Protein AF-A0A495UG09-F1 (afdb_monomer_lite)

Radius of gyration: 23.66 Å; chains: 1; bounding box: 42×35×70 Å

pLDDT: mean 73.13, std 16.18, range [33.78, 90.44]

Structure (mmCIF, N/CA/C/O backbone):
data_AF-A0A495UG09-F1
#
_entry.id   AF-A0A495UG09-F1
#
loop_
_atom_site.group_PDB
_atom_site.id
_atom_site.type_symbol
_atom_site.label_atom_id
_atom_site.label_alt_id
_atom_site.label_comp_id
_atom_site.label_asym_id
_atom_site.label_entity_id
_atom_site.label_seq_id
_atom_site.pdbx_PDB_ins_code
_atom_site.Cartn_x
_atom_site.Cartn_y
_atom_site.Cartn_z
_atom_site.occupancy
_atom_site.B_iso_or_equiv
_atom_site.auth_seq_id
_atom_site.auth_comp_id
_atom_site.auth_asym_id
_atom_site.auth_atom_id
_atom_site.pdbx_PDB_model_num
ATOM 1 N N . MET A 1 1 ? 21.370 5.734 -14.701 1.00 67.38 1 MET A N 1
ATOM 2 C CA . MET A 1 1 ? 19.974 5.860 -15.169 1.00 67.38 1 MET A CA 1
ATOM 3 C C . MET A 1 1 ? 19.777 7.239 -15.772 1.00 67.38 1 MET A C 1
ATOM 5 O O . MET A 1 1 ? 20.045 8.223 -15.082 1.00 67.38 1 MET A O 1
ATOM 9 N N . ASP A 1 2 ? 19.361 7.291 -17.037 1.00 81.19 2 ASP A N 1
ATOM 10 C CA . ASP A 1 2 ? 19.104 8.535 -17.766 1.00 81.19 2 ASP A CA 1
ATOM 11 C C . ASP A 1 2 ? 17.951 9.345 -17.145 1.00 81.19 2 ASP A C 1
ATOM 13 O O . ASP A 1 2 ? 17.025 8.786 -16.549 1.00 81.19 2 ASP A O 1
ATOM 17 N N . LYS A 1 3 ? 18.000 10.677 -17.271 1.00 79.38 3 LYS A N 1
ATOM 18 C CA . LYS A 1 3 ? 16.974 11.566 -16.707 1.00 79.38 3 LYS A CA 1
ATOM 19 C C . LYS A 1 3 ? 15.594 11.299 -17.316 1.00 79.38 3 LYS A C 1
ATOM 21 O O . LYS A 1 3 ? 14.612 11.297 -16.583 1.00 79.38 3 LYS A O 1
ATOM 26 N N . ARG A 1 4 ? 15.517 11.052 -18.624 1.00 78.00 4 ARG A N 1
ATOM 27 C CA . ARG A 1 4 ? 14.252 10.833 -19.341 1.00 78.00 4 ARG A CA 1
ATOM 28 C C . ARG A 1 4 ? 13.676 9.463 -19.022 1.00 78.00 4 ARG A C 1
ATOM 30 O O . ARG A 1 4 ? 12.475 9.344 -18.804 1.00 78.00 4 ARG A O 1
ATOM 37 N N . ALA A 1 5 ? 14.538 8.450 -18.906 1.00 81.25 5 ALA A N 1
ATOM 38 C CA . ALA A 1 5 ? 14.120 7.136 -18.427 1.00 81.25 5 ALA A CA 1
ATOM 39 C C . ALA A 1 5 ? 13.513 7.243 -17.024 1.00 81.25 5 ALA A C 1
ATOM 41 O O . ALA A 1 5 ? 12.457 6.678 -16.767 1.00 81.25 5 ALA A O 1
ATOM 42 N N . ARG A 1 6 ? 14.135 8.028 -16.135 1.00 83.25 6 ARG A N 1
ATOM 43 C CA . ARG A 1 6 ? 13.598 8.272 -14.792 1.00 83.25 6 ARG A CA 1
ATOM 44 C C . ARG A 1 6 ? 12.236 8.957 -14.836 1.00 83.25 6 ARG A C 1
ATOM 46 O O . ARG A 1 6 ? 11.316 8.475 -14.195 1.00 83.25 6 ARG A O 1
ATOM 53 N N . GLU A 1 7 ? 12.082 10.007 -15.639 1.00 84.06 7 GLU A N 1
ATOM 54 C CA . GLU A 1 7 ? 10.797 10.703 -15.804 1.00 84.06 7 GLU A CA 1
ATOM 55 C C . GLU A 1 7 ? 9.687 9.776 -16.331 1.00 84.06 7 GLU A C 1
ATOM 57 O O . GLU A 1 7 ? 8.540 9.882 -15.900 1.00 84.06 7 GLU A O 1
ATOM 62 N N . LEU A 1 8 ? 10.013 8.844 -17.231 1.00 83.75 8 LEU A N 1
ATOM 63 C CA . LEU A 1 8 ? 9.065 7.844 -17.728 1.00 83.75 8 LEU A CA 1
ATOM 64 C C . LEU A 1 8 ? 8.681 6.809 -16.673 1.00 83.75 8 LEU A C 1
ATOM 66 O O . LEU A 1 8 ? 7.517 6.419 -16.614 1.00 83.75 8 LEU A O 1
ATOM 70 N N . ILE A 1 9 ? 9.629 6.375 -15.843 1.00 86.12 9 ILE A N 1
ATOM 71 C CA . ILE A 1 9 ? 9.345 5.446 -14.745 1.00 86.12 9 ILE A CA 1
ATOM 72 C C . ILE A 1 9 ? 8.514 6.134 -13.664 1.00 86.12 9 ILE A C 1
ATOM 74 O O . ILE A 1 9 ? 7.511 5.573 -13.235 1.00 86.12 9 ILE A O 1
ATOM 78 N N . ASP A 1 10 ? 8.853 7.371 -13.294 1.00 85.81 10 ASP A N 1
ATOM 79 C CA . ASP A 1 10 ? 8.068 8.178 -12.353 1.00 85.81 10 ASP A CA 1
ATOM 80 C C . ASP A 1 10 ? 6.632 8.367 -12.868 1.00 85.81 10 ASP A C 1
ATOM 82 O O . ASP A 1 10 ? 5.656 8.262 -12.124 1.00 85.81 10 ASP A O 1
ATOM 86 N N . TYR A 1 11 ? 6.484 8.603 -14.173 1.00 84.94 11 TYR A N 1
ATOM 87 C CA . TYR A 1 11 ? 5.183 8.689 -14.820 1.00 84.94 11 TYR A CA 1
ATOM 88 C C . TYR A 1 11 ? 4.429 7.345 -14.818 1.00 84.94 11 TYR A C 1
ATOM 90 O O . TYR A 1 11 ? 3.219 7.318 -14.575 1.00 84.94 11 TYR A O 1
ATOM 98 N N . GLY A 1 12 ? 5.129 6.236 -15.064 1.00 85.06 12 GLY A N 1
ATOM 99 C CA . GLY A 1 12 ? 4.590 4.881 -14.960 1.00 85.06 12 GLY A CA 1
ATOM 100 C C . GLY A 1 12 ? 4.085 4.572 -13.551 1.00 85.06 12 GLY A C 1
ATOM 101 O O . GLY A 1 12 ? 2.966 4.087 -13.410 1.00 85.06 12 GLY A O 1
ATOM 102 N N . ALA A 1 13 ? 4.834 4.960 -12.519 1.00 84.44 13 ALA A N 1
ATOM 103 C CA . ALA A 1 13 ? 4.439 4.809 -11.120 1.00 84.44 13 ALA A CA 1
ATOM 104 C C . ALA A 1 13 ? 3.147 5.571 -10.793 1.00 84.44 13 ALA A C 1
ATOM 106 O O . ALA A 1 13 ? 2.252 5.026 -10.151 1.00 84.44 13 ALA A O 1
ATOM 107 N N . LEU A 1 14 ? 2.977 6.792 -11.317 1.00 84.00 14 LEU A N 1
ATOM 108 C CA . LEU A 1 14 ? 1.705 7.527 -11.211 1.00 84.00 14 LEU A CA 1
ATOM 109 C C . LEU A 1 14 ? 0.542 6.827 -11.933 1.00 84.00 14 LEU A C 1
ATOM 111 O O . LEU A 1 14 ? -0.619 7.060 -11.604 1.00 84.00 14 LEU A O 1
ATOM 115 N N . CYS A 1 15 ? 0.848 5.995 -12.926 1.00 81.19 15 CYS A N 1
ATOM 116 C CA . CYS A 1 15 ? -0.110 5.148 -13.625 1.00 81.19 15 CYS A CA 1
ATOM 117 C C . CYS A 1 15 ? -0.267 3.763 -12.972 1.00 81.19 15 CYS A C 1
ATOM 119 O O . CYS A 1 15 ? -0.958 2.937 -13.549 1.00 81.19 15 CYS A O 1
ATOM 121 N N . GLY A 1 16 ? 0.359 3.483 -11.824 1.00 83.12 16 GLY A N 1
ATOM 122 C CA . GLY A 1 16 ? 0.275 2.183 -11.147 1.00 83.12 16 GLY A CA 1
ATOM 123 C C . GLY A 1 16 ? 1.212 1.100 -11.691 1.00 83.12 16 GLY A C 1
ATOM 124 O O . GLY A 1 16 ? 1.028 -0.069 -11.370 1.00 83.12 16 GLY A O 1
ATOM 125 N N . PHE A 1 17 ? 2.192 1.457 -12.524 1.00 86.19 17 PHE A N 1
ATOM 126 C CA . PHE A 1 17 ? 3.241 0.536 -12.965 1.00 86.19 17 PHE A CA 1
ATOM 127 C C . PHE A 1 17 ? 4.413 0.520 -11.979 1.00 86.19 17 PHE A C 1
ATOM 129 O O . PHE A 1 17 ? 4.868 1.570 -11.529 1.00 86.19 17 PHE A O 1
ATOM 136 N N . GLU A 1 18 ? 4.967 -0.657 -11.720 1.00 87.50 18 GLU A N 1
ATOM 137 C CA . GLU A 1 18 ? 6.145 -0.860 -10.881 1.00 87.50 18 GLU A CA 1
ATOM 138 C C . GLU A 1 18 ? 7.323 -1.365 -11.717 1.00 87.50 18 GLU A C 1
ATOM 140 O O . GLU A 1 18 ? 7.161 -2.200 -12.604 1.00 87.50 18 GLU A O 1
ATOM 145 N N . MET A 1 19 ? 8.527 -0.853 -11.452 1.00 87.75 19 MET A N 1
ATOM 146 C CA . MET A 1 19 ? 9.735 -1.326 -12.128 1.00 87.75 19 MET A CA 1
ATOM 147 C C . MET A 1 19 ? 10.213 -2.630 -11.494 1.00 87.75 19 MET A C 1
ATOM 149 O O . MET A 1 19 ? 10.706 -2.620 -10.369 1.00 87.75 19 MET A O 1
ATOM 153 N N . THR A 1 20 ? 10.110 -3.735 -12.230 1.00 86.81 20 THR A N 1
ATOM 154 C CA . THR A 1 20 ? 10.486 -5.072 -11.743 1.00 86.81 20 THR A CA 1
ATOM 155 C C . THR A 1 20 ? 11.934 -5.434 -12.047 1.00 86.81 20 THR A C 1
ATOM 157 O O . THR A 1 20 ? 12.502 -6.324 -11.419 1.00 86.81 20 THR A O 1
ATOM 160 N N . GLY A 1 21 ? 12.578 -4.709 -12.963 1.00 84.81 21 GLY A N 1
ATOM 161 C CA . GLY A 1 21 ? 13.998 -4.874 -13.244 1.00 84.81 21 GLY A CA 1
ATOM 162 C C . GLY A 1 21 ? 14.408 -4.296 -14.587 1.00 84.81 21 GLY A C 1
ATOM 163 O O . GLY A 1 21 ? 13.749 -3.411 -15.134 1.00 84.81 21 GLY A O 1
ATOM 164 N N . THR A 1 22 ? 15.506 -4.813 -15.126 1.00 83.38 22 THR A N 1
ATOM 165 C CA . THR A 1 22 ? 15.973 -4.524 -16.483 1.00 83.38 22 THR A CA 1
ATOM 166 C C . THR A 1 22 ? 15.944 -5.790 -17.317 1.00 83.38 22 THR A C 1
ATOM 168 O O . THR A 1 22 ? 16.414 -6.832 -16.860 1.00 83.38 22 THR A O 1
ATOM 171 N N . ASP A 1 23 ? 15.445 -5.715 -18.548 1.00 74.75 23 ASP A N 1
ATOM 172 C CA . ASP A 1 23 ? 15.741 -6.763 -19.512 1.00 74.75 23 ASP A CA 1
ATOM 173 C C . ASP A 1 23 ? 17.231 -6.719 -19.888 1.00 74.75 23 ASP A C 1
ATOM 175 O O . ASP A 1 23 ? 17.885 -5.674 -19.841 1.00 74.75 23 ASP A O 1
ATOM 179 N N . GLY A 1 24 ? 17.802 -7.873 -20.240 1.00 70.00 24 GLY A N 1
ATOM 180 C CA . GLY A 1 24 ? 19.212 -7.984 -20.636 1.00 70.00 24 GLY A CA 1
ATOM 181 C C . GLY A 1 24 ? 19.588 -7.161 -21.879 1.00 70.00 24 GLY A C 1
ATOM 182 O O . GLY A 1 24 ? 20.750 -7.157 -22.267 1.00 70.00 24 GLY A O 1
ATOM 183 N N . ALA A 1 25 ? 18.626 -6.460 -22.491 1.00 74.50 25 ALA A N 1
ATOM 184 C CA . ALA A 1 25 ? 18.801 -5.553 -23.618 1.00 74.50 25 ALA A CA 1
ATOM 185 C C . ALA A 1 25 ? 18.877 -4.072 -23.196 1.00 74.50 25 ALA A C 1
ATOM 187 O O . ALA A 1 25 ? 18.923 -3.192 -24.054 1.00 74.50 25 ALA A O 1
ATOM 188 N N . GLY A 1 26 ? 18.900 -3.775 -21.892 1.00 77.75 26 GLY A N 1
ATOM 189 C CA . GLY A 1 26 ? 19.024 -2.406 -21.401 1.00 77.75 26 GLY A CA 1
ATOM 190 C C . GLY A 1 26 ? 17.719 -1.613 -21.473 1.00 77.75 26 GLY A C 1
ATOM 191 O O . GLY A 1 26 ? 17.751 -0.410 -21.732 1.00 77.75 26 GLY A O 1
ATOM 192 N N . HIS A 1 27 ? 16.577 -2.255 -21.224 1.00 83.69 27 HIS A N 1
ATOM 193 C CA . HIS A 1 27 ? 15.307 -1.582 -20.959 1.00 83.69 27 HIS A CA 1
ATOM 194 C C . HIS A 1 27 ? 14.845 -1.889 -19.539 1.00 83.69 27 HIS A C 1
ATOM 196 O O . HIS A 1 27 ? 14.941 -3.015 -19.063 1.00 83.69 27 HIS A O 1
ATOM 202 N N . TYR A 1 28 ? 14.296 -0.892 -18.863 1.00 87.19 28 TYR A N 1
ATOM 203 C CA . TYR A 1 28 ? 13.568 -1.056 -17.618 1.00 87.19 28 TYR A CA 1
ATOM 204 C C . TYR A 1 28 ? 12.219 -1.716 -17.891 1.00 87.19 28 TYR A C 1
ATOM 206 O O . TYR A 1 28 ? 11.436 -1.217 -18.700 1.00 87.19 28 TYR A O 1
ATOM 214 N N . ARG A 1 29 ? 11.936 -2.825 -17.212 1.00 89.00 29 ARG A N 1
ATOM 215 C CA . ARG A 1 29 ? 10.643 -3.500 -17.271 1.00 89.00 29 ARG A CA 1
ATOM 216 C C . ARG A 1 29 ? 9.720 -2.912 -16.215 1.00 89.00 29 ARG A C 1
ATOM 218 O O . ARG A 1 29 ? 10.083 -2.829 -15.044 1.00 89.00 29 ARG A O 1
ATOM 225 N N . LEU A 1 30 ? 8.541 -2.508 -16.660 1.00 89.94 30 LEU A N 1
ATOM 226 C CA . LEU A 1 30 ? 7.450 -1.990 -15.857 1.00 89.94 30 LEU A CA 1
ATOM 227 C C . LEU A 1 30 ? 6.290 -2.980 -15.902 1.00 89.94 30 LEU A C 1
ATOM 229 O O . LEU A 1 30 ? 5.881 -3.397 -16.984 1.00 89.94 30 LEU A O 1
ATOM 233 N N . GLU A 1 31 ? 5.735 -3.321 -14.750 1.00 89.31 31 GLU A N 1
ATOM 234 C CA . GLU A 1 31 ? 4.606 -4.237 -14.619 1.00 89.31 31 GLU A CA 1
ATOM 235 C C . GLU A 1 31 ? 3.476 -3.549 -13.869 1.00 89.31 31 GLU A C 1
ATOM 237 O O . GLU A 1 31 ? 3.698 -2.822 -12.906 1.00 89.31 31 GLU A O 1
ATOM 242 N N . HIS A 1 32 ? 2.252 -3.749 -14.332 1.00 87.06 32 HIS A N 1
ATOM 243 C CA . HIS A 1 32 ? 1.058 -3.236 -13.686 1.00 87.06 32 HIS A CA 1
ATOM 244 C C . HIS A 1 32 ? 0.294 -4.401 -13.038 1.00 87.06 32 HIS A C 1
ATOM 246 O O . HIS A 1 32 ? 0.229 -5.483 -13.629 1.00 87.06 32 HIS A O 1
ATOM 252 N N . PRO A 1 33 ? -0.377 -4.201 -11.888 1.00 80.38 33 PRO A N 1
ATOM 253 C CA . PRO A 1 33 ? -1.152 -5.246 -11.203 1.00 80.38 33 PRO A CA 1
ATOM 254 C C . PRO A 1 33 ? -2.260 -5.921 -12.032 1.00 80.38 33 PRO A C 1
ATOM 256 O O . PRO A 1 33 ? -2.801 -6.943 -11.625 1.00 80.38 33 PRO A O 1
ATOM 259 N N . ASN A 1 34 ? -2.616 -5.364 -13.193 1.00 80.38 34 ASN A N 1
ATOM 260 C CA . ASN A 1 34 ? -3.578 -5.956 -14.132 1.00 80.38 34 ASN A CA 1
ATOM 261 C C . ASN A 1 34 ? -2.928 -6.922 -15.145 1.00 80.38 34 ASN A C 1
ATOM 263 O O . ASN A 1 34 ? -3.594 -7.345 -16.086 1.00 80.38 34 ASN A O 1
ATOM 267 N N . GLY A 1 35 ? -1.636 -7.229 -14.985 1.00 80.19 35 GLY A N 1
ATOM 268 C CA . GLY A 1 35 ? -0.865 -8.092 -15.880 1.00 80.19 35 GLY A CA 1
ATOM 269 C C . GLY A 1 35 ? -0.266 -7.380 -17.098 1.00 80.19 35 GLY A C 1
ATOM 270 O O . GLY A 1 35 ? 0.361 -8.034 -17.928 1.00 80.19 35 GLY A O 1
ATOM 271 N N . ALA A 1 36 ? -0.434 -6.060 -17.240 1.00 85.19 36 ALA A N 1
ATOM 272 C CA . ALA A 1 36 ? 0.185 -5.313 -18.330 1.00 85.19 36 ALA A CA 1
ATOM 273 C C . ALA A 1 36 ? 1.681 -5.089 -18.074 1.00 85.19 36 ALA A C 1
ATOM 275 O O . ALA A 1 36 ? 2.080 -4.655 -16.995 1.00 85.19 36 ALA A O 1
ATOM 276 N N . THR A 1 37 ? 2.504 -5.314 -19.096 1.00 87.06 37 THR A N 1
ATOM 277 C CA . THR A 1 37 ? 3.958 -5.123 -19.029 1.00 87.06 37 THR A CA 1
ATOM 278 C C . THR A 1 37 ? 4.425 -4.123 -20.078 1.00 87.06 37 THR A C 1
ATOM 280 O O . THR A 1 37 ? 3.945 -4.149 -21.213 1.00 87.06 37 THR A O 1
ATOM 283 N N . LEU A 1 38 ? 5.384 -3.267 -19.734 1.00 86.12 38 LEU A N 1
ATOM 284 C CA . LEU A 1 38 ? 5.940 -2.256 -20.630 1.00 86.12 38 LEU A CA 1
ATOM 285 C C . LEU A 1 38 ? 7.456 -2.154 -20.442 1.00 86.12 38 LEU A C 1
ATOM 287 O O . LEU A 1 38 ? 7.937 -2.091 -19.317 1.00 86.12 38 LEU A O 1
ATOM 291 N N . SER A 1 39 ? 8.211 -2.109 -21.538 1.00 86.56 39 SER A N 1
ATOM 292 C CA . SER A 1 39 ? 9.663 -1.892 -21.501 1.00 86.56 39 SER A CA 1
ATOM 293 C C . SER A 1 39 ? 10.003 -0.441 -21.845 1.00 86.56 39 SER A C 1
ATOM 295 O O . SER A 1 39 ? 9.555 0.089 -22.861 1.00 86.56 39 SER A O 1
ATOM 297 N N . VAL A 1 40 ? 10.814 0.209 -21.013 1.00 84.81 40 VAL A N 1
ATOM 298 C CA . VAL A 1 40 ? 11.313 1.577 -21.205 1.00 84.81 40 VAL A CA 1
ATOM 299 C C . VAL A 1 40 ? 12.815 1.526 -21.430 1.00 84.81 40 VAL A C 1
ATOM 301 O O . VAL A 1 40 ? 13.547 1.070 -20.563 1.00 84.81 40 VAL A O 1
ATOM 304 N N . ALA A 1 41 ? 13.304 2.024 -22.564 1.00 82.81 41 ALA A N 1
ATOM 305 C CA . ALA A 1 41 ? 14.740 2.047 -22.842 1.00 82.81 41 ALA A CA 1
ATOM 306 C C . ALA A 1 41 ? 15.535 2.780 -21.746 1.00 82.81 41 ALA A C 1
ATOM 308 O O . ALA A 1 41 ? 15.127 3.847 -21.280 1.00 82.81 41 ALA A O 1
ATOM 309 N N . CYS A 1 42 ? 16.703 2.245 -21.372 1.00 76.81 42 CYS A N 1
ATOM 310 C CA . CYS A 1 42 ? 17.599 2.882 -20.401 1.00 76.81 42 CYS A CA 1
ATOM 311 C C . CYS A 1 42 ? 18.088 4.264 -20.853 1.00 76.81 42 CYS A C 1
ATOM 313 O O . CYS A 1 42 ? 18.392 5.114 -20.014 1.00 76.81 42 CYS A O 1
ATOM 315 N N . THR A 1 43 ? 18.141 4.484 -22.168 1.00 76.75 43 THR A N 1
ATOM 316 C CA . THR A 1 43 ? 18.486 5.749 -22.825 1.00 76.75 43 THR A CA 1
ATOM 317 C C . THR A 1 43 ? 17.427 6.088 -23.882 1.00 76.75 43 THR A C 1
ATOM 319 O O . THR A 1 43 ? 17.594 5.737 -25.053 1.00 76.75 43 THR A O 1
ATOM 322 N N . PRO A 1 44 ? 16.313 6.739 -23.502 1.00 69.81 44 PRO A N 1
ATOM 323 C CA . PRO A 1 44 ? 15.274 7.127 -24.445 1.00 69.81 44 PRO A CA 1
ATOM 324 C C . PRO A 1 44 ? 15.792 8.239 -25.366 1.00 69.81 44 PRO A C 1
ATOM 326 O O . PRO A 1 44 ? 16.057 9.362 -24.928 1.00 69.81 44 PRO A O 1
ATOM 329 N N . GLY A 1 45 ? 15.960 7.923 -26.650 1.00 67.75 45 GLY A N 1
ATOM 330 C CA . GLY A 1 45 ? 16.427 8.889 -27.650 1.00 67.75 45 GLY A CA 1
ATOM 331 C C . GLY A 1 45 ? 15.342 9.894 -28.047 1.00 67.75 45 GLY A C 1
ATOM 332 O O . GLY A 1 45 ? 15.571 11.107 -28.065 1.00 67.75 45 GLY A O 1
ATOM 333 N N . ASP A 1 46 ? 14.115 9.415 -28.264 1.00 75.69 46 ASP A N 1
ATOM 334 C CA . ASP A 1 46 ? 13.091 10.177 -28.975 1.00 75.69 46 ASP A CA 1
ATOM 335 C C . ASP A 1 46 ? 11.946 10.659 -28.089 1.00 75.69 46 ASP A C 1
ATOM 337 O O . ASP A 1 46 ? 11.193 9.886 -27.504 1.00 75.69 46 ASP A O 1
ATOM 341 N N . TYR A 1 47 ? 11.710 11.974 -28.111 1.00 67.44 47 TYR A N 1
ATOM 342 C CA . TYR A 1 47 ? 10.576 12.607 -27.420 1.00 67.44 47 TYR A CA 1
ATOM 343 C C . TYR A 1 47 ? 9.209 12.064 -27.868 1.00 67.44 47 TYR A C 1
ATOM 345 O O . TYR A 1 47 ? 8.257 12.010 -27.089 1.00 67.44 47 TYR A O 1
ATOM 353 N N . ARG A 1 48 ? 9.102 11.631 -29.132 1.00 71.56 48 ARG A N 1
ATOM 354 C CA . ARG A 1 48 ? 7.893 10.977 -29.652 1.00 71.56 48 ARG A CA 1
ATOM 355 C C . ARG A 1 48 ? 7.677 9.601 -29.015 1.00 71.56 48 ARG A C 1
ATOM 357 O O . ARG A 1 48 ? 6.541 9.283 -28.674 1.00 71.56 48 ARG A O 1
ATOM 364 N N . GLY A 1 49 ? 8.750 8.833 -28.817 1.00 75.31 49 GLY A N 1
ATOM 365 C CA . GLY A 1 49 ? 8.711 7.538 -28.135 1.00 75.31 49 GLY A CA 1
ATOM 366 C C . GLY A 1 49 ? 8.253 7.680 -26.686 1.00 75.31 49 GLY A C 1
ATOM 367 O O . GLY A 1 49 ? 7.331 6.988 -26.263 1.00 75.31 49 GLY A O 1
ATOM 368 N N . ASP A 1 50 ? 8.793 8.669 -25.972 1.00 77.94 50 ASP A N 1
ATOM 369 C CA . ASP A 1 50 ? 8.400 8.970 -24.591 1.00 77.94 50 ASP A CA 1
ATOM 370 C C . ASP A 1 50 ? 6.899 9.276 -24.487 1.00 77.94 50 ASP A C 1
ATOM 372 O O . ASP A 1 50 ? 6.185 8.720 -23.652 1.00 77.94 50 ASP A O 1
ATOM 376 N N . ARG A 1 51 ? 6.382 10.129 -25.381 1.00 79.38 51 ARG A N 1
ATOM 377 C CA . ARG A 1 51 ? 4.960 10.499 -25.394 1.00 79.38 51 ARG A CA 1
ATOM 378 C C . ARG A 1 51 ? 4.053 9.310 -25.715 1.00 79.38 51 ARG A C 1
ATOM 380 O O . ARG A 1 51 ? 2.979 9.200 -25.121 1.00 79.38 51 ARG A O 1
ATOM 387 N N . ASN A 1 52 ? 4.477 8.436 -26.627 1.00 82.62 52 ASN A N 1
ATOM 388 C CA . ASN A 1 52 ? 3.751 7.213 -26.958 1.00 82.62 52 ASN A CA 1
ATOM 389 C C . ASN A 1 52 ? 3.723 6.249 -25.768 1.00 82.62 52 ASN A C 1
ATOM 391 O O . ASN A 1 52 ? 2.657 5.732 -25.443 1.00 82.62 52 ASN A O 1
ATOM 395 N N . ASN A 1 53 ? 4.846 6.089 -25.065 1.00 81.94 53 ASN A N 1
ATOM 396 C CA . ASN A 1 53 ? 4.924 5.278 -23.850 1.00 81.94 53 ASN A CA 1
ATOM 397 C C . ASN A 1 53 ? 4.001 5.819 -22.755 1.00 81.94 53 ASN A C 1
ATOM 399 O O . ASN A 1 53 ? 3.222 5.064 -22.185 1.00 81.94 53 ASN A O 1
ATOM 403 N N . MET A 1 54 ? 3.991 7.133 -22.521 1.00 84.62 54 MET A N 1
ATOM 404 C CA . MET A 1 54 ? 3.067 7.749 -21.560 1.00 84.62 54 MET A CA 1
ATOM 405 C C . MET A 1 54 ? 1.594 7.551 -21.946 1.00 84.62 54 MET A C 1
ATOM 407 O O . MET A 1 54 ? 0.749 7.326 -21.079 1.00 84.62 54 MET A O 1
ATOM 411 N N . ALA A 1 55 ? 1.260 7.650 -23.237 1.00 83.69 55 ALA A N 1
ATOM 412 C CA . ALA A 1 55 ? -0.095 7.404 -23.726 1.00 83.69 55 ALA A CA 1
ATOM 413 C C . ALA A 1 55 ? -0.499 5.930 -23.563 1.00 83.69 55 ALA A C 1
ATOM 415 O O . ALA A 1 55 ? -1.625 5.646 -23.155 1.00 83.69 55 ALA A O 1
ATOM 416 N N . LEU A 1 56 ? 0.428 5.008 -23.829 1.00 82.94 56 LEU A N 1
ATOM 417 C CA . LEU A 1 56 ? 0.230 3.577 -23.645 1.00 82.94 56 LEU A CA 1
ATOM 418 C C . LEU A 1 56 ? 0.026 3.232 -22.166 1.00 82.94 56 LEU A C 1
ATOM 420 O O . LEU A 1 56 ? -0.926 2.529 -21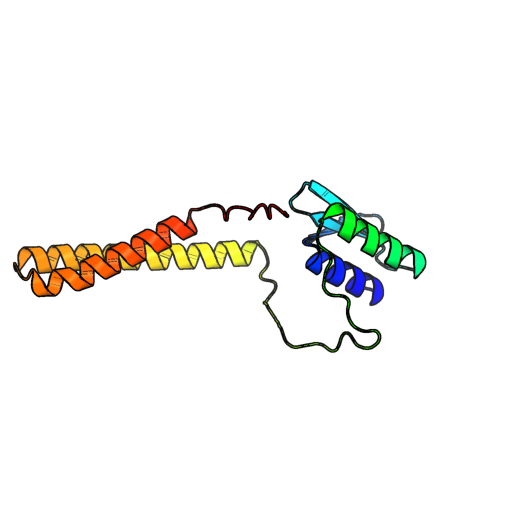.847 1.00 82.94 56 LEU A O 1
ATOM 424 N N . MET A 1 57 ? 0.830 3.800 -21.263 1.00 84.44 57 MET A N 1
ATOM 425 C CA . MET A 1 57 ? 0.658 3.644 -19.814 1.00 84.44 57 MET A CA 1
ATOM 426 C C . MET A 1 57 ? -0.730 4.098 -19.362 1.00 84.44 57 MET A C 1
ATOM 428 O O . MET A 1 57 ? -1.403 3.338 -18.678 1.00 8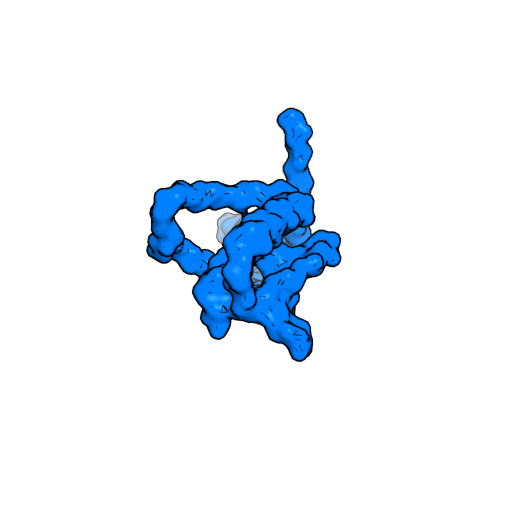4.44 57 MET A O 1
ATOM 432 N N . ARG A 1 58 ? -1.209 5.273 -19.808 1.00 85.12 58 ARG A N 1
ATOM 433 C CA . ARG A 1 58 ? -2.583 5.737 -19.508 1.00 85.12 58 ARG A CA 1
ATOM 434 C C . ARG A 1 58 ? -3.642 4.763 -20.002 1.00 85.12 58 ARG A C 1
ATOM 436 O O . ARG A 1 58 ? -4.621 4.508 -19.311 1.00 85.12 58 ARG A O 1
ATOM 443 N N . LYS A 1 59 ? -3.472 4.263 -21.227 1.00 84.31 59 LYS A N 1
ATOM 444 C CA . LYS A 1 59 ? -4.427 3.342 -21.845 1.00 84.31 59 LYS A CA 1
ATOM 445 C C . LYS A 1 59 ? -4.490 2.020 -21.080 1.00 84.31 59 LYS A C 1
ATOM 447 O O . LYS A 1 59 ? -5.577 1.488 -20.898 1.00 84.31 59 LYS A O 1
ATOM 452 N N . LEU A 1 60 ? -3.339 1.503 -20.658 1.00 82.00 60 LEU A N 1
ATOM 453 C CA . LEU A 1 60 ? -3.223 0.217 -19.975 1.00 82.00 60 LEU A CA 1
ATOM 454 C C . LEU A 1 60 ? -3.639 0.284 -18.505 1.00 82.00 60 LEU A C 1
ATOM 456 O O . LEU A 1 60 ? -4.219 -0.676 -18.011 1.00 82.00 60 LEU A O 1
ATOM 460 N N . SER A 1 61 ? -3.376 1.392 -17.812 1.00 81.25 61 SER A N 1
ATOM 461 C CA . SER A 1 61 ? -3.795 1.558 -16.418 1.00 81.25 61 SER A CA 1
ATOM 462 C C . SER A 1 61 ? -5.226 2.068 -16.268 1.00 81.25 61 SER A C 1
ATOM 464 O O . SER A 1 61 ? -5.824 1.917 -15.207 1.00 81.25 61 SER A O 1
ATOM 466 N N . GLY A 1 62 ? -5.776 2.730 -17.293 1.00 78.88 62 GLY A N 1
ATOM 467 C CA . GLY A 1 62 ? -7.026 3.488 -17.179 1.00 78.88 62 GLY A CA 1
ATOM 468 C C . GLY A 1 62 ? -6.897 4.742 -16.303 1.00 78.88 62 GLY A C 1
ATOM 469 O O . GLY A 1 62 ? -7.876 5.459 -16.097 1.00 78.88 62 GLY A O 1
ATOM 470 N N . VAL A 1 63 ? -5.693 5.040 -15.804 1.00 76.06 63 VAL A N 1
ATOM 471 C CA . VAL A 1 63 ? -5.405 6.183 -14.939 1.00 76.06 63 VAL A CA 1
ATOM 472 C C . VAL A 1 63 ? -4.874 7.322 -15.796 1.00 76.06 63 VAL A C 1
ATOM 474 O O . VAL A 1 63 ? -3.867 7.194 -16.494 1.00 76.06 63 VAL A O 1
ATOM 477 N N . THR A 1 64 ? -5.535 8.477 -15.723 1.00 76.44 64 THR A N 1
ATOM 478 C CA . THR A 1 64 ? -4.995 9.725 -16.271 1.00 76.44 64 THR A CA 1
ATOM 479 C C . THR A 1 64 ? -4.321 10.490 -15.137 1.00 76.44 64 THR A C 1
ATOM 481 O O . THR A 1 64 ? -5.015 11.174 -14.382 1.00 76.44 64 THR A O 1
ATOM 484 N N . PRO A 1 65 ? -2.988 10.387 -14.976 1.00 67.94 65 PRO A N 1
ATOM 485 C CA . PRO A 1 65 ? -2.306 11.115 -13.922 1.00 67.94 65 PRO A CA 1
ATOM 486 C C . PRO A 1 65 ? -2.443 12.625 -14.155 1.00 67.94 65 PRO A C 1
ATOM 488 O O . PRO A 1 65 ? -2.508 13.072 -15.311 1.00 67.94 65 PRO A O 1
ATOM 491 N N . PRO A 1 66 ? -2.480 13.426 -13.076 1.00 64.12 66 PRO A N 1
ATOM 492 C CA . PRO A 1 66 ? -2.600 14.870 -13.180 1.00 64.12 66 PRO A CA 1
ATOM 493 C C . PRO A 1 66 ? -1.473 15.413 -14.058 1.00 64.12 66 PRO A C 1
ATOM 495 O O . PRO A 1 66 ? -0.288 15.168 -13.825 1.00 64.12 66 PRO A O 1
ATOM 498 N N . ARG A 1 67 ? -1.847 16.136 -15.117 1.00 59.53 67 ARG A N 1
ATOM 499 C CA . ARG A 1 67 ? -0.884 16.690 -16.066 1.00 59.53 67 ARG A CA 1
ATOM 500 C C . ARG A 1 67 ? -0.049 17.744 -15.344 1.00 59.53 67 ARG A C 1
ATOM 502 O O . ARG A 1 67 ? -0.576 18.790 -14.970 1.00 59.53 67 ARG A O 1
ATOM 509 N N . ALA A 1 68 ? 1.251 17.497 -15.185 1.00 54.59 68 ALA A N 1
ATOM 510 C CA . ALA A 1 68 ? 2.173 18.534 -14.742 1.00 54.59 68 ALA A CA 1
ATOM 511 C C . ALA A 1 68 ? 2.045 19.729 -15.705 1.00 54.59 68 ALA A C 1
ATOM 513 O O . ALA A 1 68 ? 2.215 19.578 -16.922 1.00 54.59 68 ALA A O 1
ATOM 514 N N . ARG A 1 69 ? 1.669 20.906 -15.182 1.00 42.38 69 ARG A N 1
ATOM 515 C CA . ARG A 1 69 ? 1.673 22.151 -15.966 1.00 42.38 69 ARG A CA 1
ATOM 516 C C . ARG A 1 69 ? 3.069 22.319 -16.567 1.00 42.38 69 ARG A C 1
ATOM 518 O O . ARG A 1 69 ? 4.064 22.035 -15.904 1.00 42.38 69 ARG A O 1
ATOM 525 N N . SER A 1 70 ? 3.134 22.709 -17.842 1.00 42.53 70 SER A N 1
ATOM 526 C CA . SER A 1 70 ? 4.396 22.789 -18.578 1.00 42.53 70 SER A CA 1
ATOM 527 C C . SER A 1 70 ? 5.401 23.643 -17.812 1.00 42.53 70 SER A C 1
ATOM 529 O O . SER A 1 70 ? 5.132 24.807 -17.520 1.00 42.53 70 SER A O 1
ATOM 531 N N . GLY A 1 71 ? 6.553 23.057 -17.511 1.00 47.03 71 GLY A N 1
ATOM 532 C CA . GLY A 1 71 ? 7.608 23.714 -16.758 1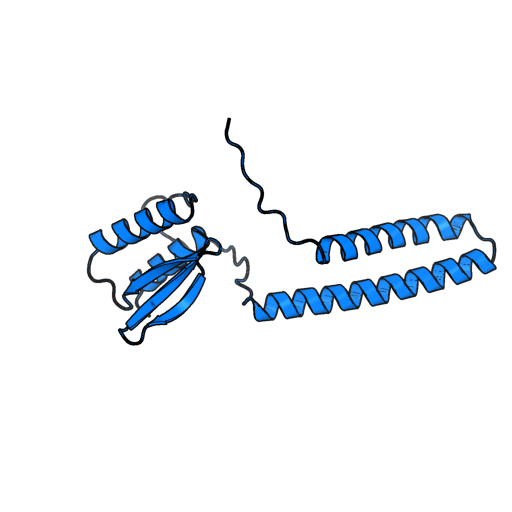.00 47.03 71 GLY A CA 1
ATOM 533 C C . GLY A 1 71 ? 7.580 23.329 -15.284 1.00 47.03 71 GLY A C 1
ATOM 534 O O . GLY A 1 71 ? 6.800 23.854 -14.499 1.00 47.03 71 GLY A O 1
ATOM 535 N N . LYS A 1 72 ? 8.561 22.500 -14.918 1.00 43.25 72 LYS A N 1
ATOM 536 C CA . LYS A 1 72 ? 8.930 22.104 -13.554 1.00 43.25 72 LYS A CA 1
ATOM 537 C C . LYS A 1 72 ? 8.042 20.996 -12.974 1.00 43.25 72 LYS A C 1
ATOM 539 O O . LYS A 1 72 ? 7.122 21.249 -12.204 1.00 43.25 72 LYS A O 1
ATOM 544 N N . TYR A 1 73 ? 8.506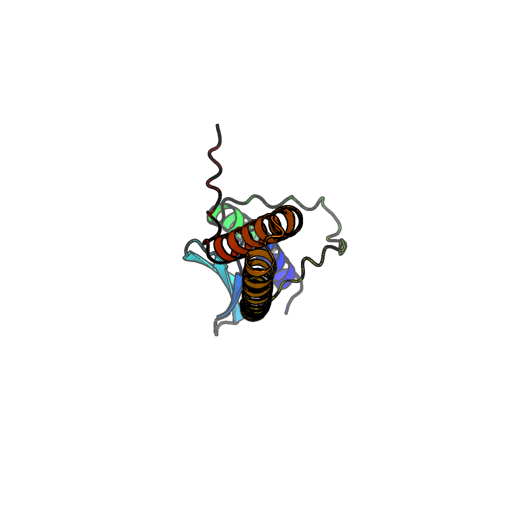 19.756 -13.142 1.00 45.31 73 TYR A N 1
ATOM 545 C CA . TYR A 1 73 ? 8.589 18.848 -11.995 1.00 45.31 73 TYR A CA 1
ATOM 546 C C . TYR A 1 73 ? 9.531 19.495 -10.967 1.00 45.31 73 TYR A C 1
ATOM 548 O O . TYR A 1 73 ? 10.696 19.132 -10.817 1.00 45.31 73 TYR A O 1
ATOM 556 N N . ARG A 1 74 ? 9.064 20.556 -10.297 1.00 42.81 74 ARG A N 1
ATOM 557 C CA . ARG A 1 74 ? 9.637 20.925 -9.010 1.00 42.81 74 ARG A CA 1
ATOM 558 C C . ARG A 1 74 ? 9.362 19.713 -8.139 1.00 42.81 74 ARG A C 1
ATOM 560 O O . ARG A 1 74 ? 8.225 19.249 -8.118 1.00 42.81 74 ARG A O 1
ATOM 567 N N . ARG A 1 75 ? 10.401 19.208 -7.471 1.00 48.25 75 ARG A N 1
ATOM 568 C CA . ARG A 1 75 ? 10.286 18.320 -6.313 1.00 48.25 75 ARG A CA 1
ATOM 569 C C . ARG A 1 75 ? 9.307 18.966 -5.330 1.00 48.25 75 ARG A C 1
A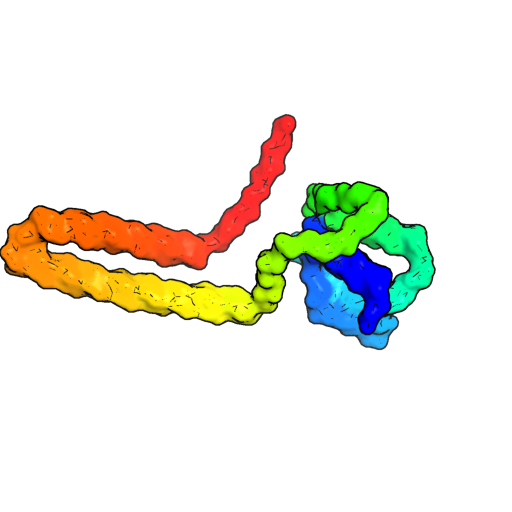TOM 571 O O . ARG A 1 75 ? 9.704 19.737 -4.465 1.00 48.25 75 ARG A O 1
ATOM 578 N N . GLY A 1 76 ? 8.020 18.735 -5.544 1.00 40.62 76 GLY A N 1
ATOM 579 C CA . GLY A 1 76 ? 6.978 18.978 -4.578 1.00 40.62 76 GLY A CA 1
ATOM 580 C C . GLY A 1 76 ? 7.122 17.835 -3.607 1.00 40.62 76 GLY A C 1
ATOM 581 O O . GLY A 1 76 ? 6.885 16.686 -3.962 1.00 40.62 76 GLY A O 1
ATOM 582 N N . THR A 1 77 ? 7.635 18.157 -2.433 1.00 46.06 77 THR A N 1
ATOM 583 C CA . THR A 1 77 ? 7.682 17.320 -1.244 1.00 46.06 77 THR A CA 1
ATOM 584 C C . THR A 1 77 ? 6.339 16.638 -1.010 1.00 46.06 77 THR A C 1
ATOM 586 O O . THR A 1 77 ? 5.479 17.136 -0.296 1.00 46.06 77 THR A O 1
ATOM 589 N N . ARG A 1 78 ? 6.176 15.465 -1.609 1.00 44.88 78 ARG A N 1
ATOM 590 C CA . ARG A 1 78 ? 5.351 14.395 -1.082 1.00 44.88 78 ARG A CA 1
ATOM 591 C C . ARG A 1 78 ? 6.154 13.121 -1.278 1.00 44.88 78 ARG A C 1
ATOM 593 O O . ARG A 1 78 ? 5.950 12.362 -2.215 1.00 44.88 78 ARG A O 1
ATOM 600 N N . GLN A 1 79 ? 7.144 12.942 -0.404 1.00 43.06 79 GLN A N 1
ATOM 601 C CA . GLN A 1 79 ? 7.580 11.600 -0.045 1.00 43.06 79 GLN A CA 1
ATOM 602 C C . GLN A 1 79 ? 6.377 10.918 0.623 1.00 43.06 79 GLN A C 1
ATOM 604 O O . GLN A 1 79 ? 6.311 10.812 1.841 1.00 43.06 79 GLN A O 1
ATOM 609 N N . GLU A 1 80 ? 5.406 10.459 -0.162 1.00 45.38 80 GLU A N 1
ATOM 610 C CA . GLU A 1 80 ? 4.843 9.158 0.166 1.00 45.38 80 GLU A CA 1
ATOM 611 C C . GLU A 1 80 ? 6.013 8.217 -0.096 1.00 45.38 80 GLU A C 1
ATOM 613 O O . GLU A 1 80 ? 6.406 8.011 -1.244 1.00 45.38 80 GLU A O 1
ATOM 618 N N . ARG A 1 81 ? 6.722 7.847 0.980 1.00 42.69 81 ARG A N 1
ATOM 619 C CA . ARG A 1 81 ? 7.871 6.946 0.899 1.00 42.69 81 ARG A CA 1
ATOM 620 C C . ARG A 1 81 ? 7.419 5.765 0.054 1.00 42.69 81 ARG A C 1
ATOM 622 O O . ARG A 1 81 ? 6.479 5.071 0.430 1.00 42.69 81 ARG A O 1
ATOM 629 N N . PHE A 1 82 ? 8.053 5.574 -1.095 1.00 46.22 82 PHE A N 1
ATOM 630 C CA . PHE A 1 82 ? 7.929 4.333 -1.830 1.00 46.22 82 PHE A CA 1
ATOM 631 C C . PHE A 1 82 ? 8.581 3.276 -0.944 1.00 46.22 82 PHE A C 1
ATOM 633 O O . PHE A 1 82 ? 9.797 3.123 -0.946 1.00 46.22 82 PHE A O 1
ATOM 640 N N . VAL A 1 83 ? 7.773 2.662 -0.086 1.00 44.84 83 VAL A N 1
ATOM 641 C CA . VAL A 1 83 ? 8.183 1.542 0.747 1.00 44.84 83 VAL A CA 1
ATOM 642 C C . VAL A 1 83 ? 8.223 0.340 -0.204 1.00 44.84 83 VAL A C 1
ATOM 644 O O . VAL A 1 83 ? 7.177 0.034 -0.799 1.00 44.84 83 VAL A O 1
ATOM 647 N N . PRO A 1 84 ? 9.392 -0.285 -0.438 1.00 48.47 84 PRO A N 1
ATOM 648 C CA . PRO A 1 84 ? 9.498 -1.533 -1.187 1.00 48.47 84 PRO A CA 1
ATOM 649 C C . PRO A 1 84 ? 8.475 -2.549 -0.671 1.00 48.47 84 PRO A C 1
ATOM 651 O O . PRO A 1 84 ? 8.173 -2.564 0.521 1.00 48.47 84 PRO A O 1
ATOM 654 N N . ALA A 1 85 ? 7.935 -3.406 -1.540 1.00 53.69 85 ALA A N 1
ATOM 655 C CA . ALA A 1 85 ? 6.914 -4.382 -1.146 1.00 53.69 85 ALA A CA 1
ATOM 656 C C . ALA A 1 85 ? 7.337 -5.231 0.074 1.00 53.69 85 ALA A C 1
ATOM 658 O O . ALA A 1 85 ? 6.509 -5.492 0.938 1.00 53.69 85 ALA A O 1
ATOM 659 N N . ALA A 1 86 ? 8.629 -5.560 0.197 1.00 50.09 86 ALA A N 1
ATOM 660 C CA . ALA A 1 86 ? 9.194 -6.244 1.362 1.00 50.09 86 ALA A CA 1
ATOM 661 C C . ALA A 1 86 ? 9.055 -5.433 2.666 1.00 50.09 86 ALA A C 1
ATOM 663 O O . ALA A 1 86 ? 8.528 -5.937 3.648 1.00 50.09 86 ALA A O 1
ATOM 664 N N . GLU A 1 87 ? 9.401 -4.143 2.658 1.00 51.84 87 GLU A N 1
ATOM 665 C CA . GLU A 1 87 ? 9.250 -3.276 3.835 1.00 51.84 87 GLU A CA 1
ATOM 666 C C . GLU A 1 87 ? 7.765 -3.011 4.183 1.00 51.84 87 GLU A C 1
ATOM 668 O O . GLU A 1 87 ? 7.421 -2.759 5.341 1.00 51.84 87 GLU A O 1
ATOM 673 N N . ARG A 1 88 ? 6.844 -3.090 3.204 1.00 55.88 88 ARG A N 1
ATOM 674 C CA . ARG A 1 88 ? 5.391 -3.060 3.477 1.00 55.88 88 ARG A CA 1
ATOM 675 C C . ARG A 1 88 ? 4.934 -4.332 4.181 1.00 55.88 88 ARG A C 1
ATOM 677 O O . ARG A 1 88 ? 4.134 -4.245 5.102 1.00 55.88 88 ARG A O 1
ATOM 684 N N . VAL A 1 89 ? 5.451 -5.489 3.779 1.00 60.59 89 VAL A N 1
ATOM 685 C CA . VAL A 1 89 ? 5.170 -6.761 4.456 1.00 60.59 89 VAL A CA 1
ATOM 686 C C . VAL A 1 89 ? 5.722 -6.744 5.883 1.00 60.59 89 VAL A C 1
ATOM 688 O O . VAL A 1 89 ? 4.987 -7.105 6.795 1.00 60.59 89 VAL A O 1
ATOM 691 N N . ASP A 1 90 ? 6.935 -6.227 6.096 1.00 65.25 90 ASP A N 1
ATOM 692 C CA . ASP A 1 90 ? 7.557 -6.136 7.427 1.00 65.25 90 ASP A CA 1
ATOM 693 C C . ASP A 1 90 ? 6.847 -5.136 8.356 1.00 65.25 90 ASP A C 1
ATOM 695 O O . ASP A 1 90 ? 6.718 -5.345 9.561 1.00 65.25 90 ASP A O 1
ATOM 699 N N . SER A 1 91 ? 6.358 -4.022 7.808 1.00 66.00 91 SER A N 1
ATOM 700 C CA . SER A 1 91 ? 5.590 -3.044 8.590 1.00 66.00 91 SER A CA 1
ATOM 701 C C . SER A 1 91 ? 4.180 -3.535 8.919 1.00 66.00 91 SER A C 1
ATOM 703 O O . SER A 1 91 ? 3.707 -3.300 10.031 1.00 66.00 91 SER A O 1
ATOM 705 N N . VAL A 1 92 ? 3.530 -4.255 8.000 1.00 69.31 92 VAL A N 1
ATOM 706 C CA . VAL A 1 92 ? 2.227 -4.891 8.240 1.00 69.31 92 VAL A CA 1
ATOM 707 C C . VAL A 1 92 ? 2.358 -6.048 9.232 1.00 69.31 92 VAL A C 1
ATOM 709 O O . VAL A 1 92 ? 1.511 -6.168 10.116 1.00 69.31 92 VAL A O 1
ATOM 712 N N . SER A 1 93 ? 3.420 -6.856 9.157 1.00 73.00 93 SER A N 1
ATOM 713 C CA . SER A 1 93 ? 3.672 -7.934 10.122 1.00 73.00 93 SER A CA 1
ATOM 714 C C . SER A 1 93 ? 3.961 -7.381 11.519 1.00 73.00 93 SER A C 1
ATOM 716 O O . SER A 1 93 ? 3.311 -7.792 12.477 1.00 73.00 93 SER A O 1
ATOM 718 N N . ALA A 1 94 ? 4.815 -6.359 11.638 1.00 74.88 94 ALA A N 1
ATOM 719 C CA . ALA A 1 94 ? 5.072 -5.689 12.912 1.00 74.88 94 ALA A CA 1
ATOM 720 C C . ALA A 1 94 ? 3.812 -5.016 13.489 1.00 74.88 94 ALA A C 1
ATOM 722 O O . ALA A 1 94 ? 3.620 -4.970 14.705 1.00 74.88 94 ALA A O 1
ATOM 723 N N . GLN A 1 95 ? 2.936 -4.477 12.633 1.00 75.94 95 GLN A N 1
ATOM 724 C CA . GLN A 1 95 ? 1.655 -3.918 13.064 1.00 75.94 95 GLN A CA 1
ATOM 725 C C . GLN A 1 95 ? 0.686 -5.013 13.535 1.00 75.94 95 GLN A C 1
ATOM 727 O O . GLN A 1 95 ? 0.005 -4.817 14.542 1.00 75.94 95 GLN A O 1
ATOM 732 N N . ALA A 1 96 ? 0.652 -6.163 12.858 1.00 75.31 96 ALA A N 1
ATOM 733 C CA . ALA A 1 96 ? -0.155 -7.311 13.258 1.00 75.31 96 ALA A CA 1
ATOM 734 C C . ALA A 1 96 ? 0.293 -7.873 14.616 1.00 75.31 96 ALA A C 1
ATOM 736 O O . ALA A 1 96 ? -0.545 -8.074 15.492 1.00 75.31 96 ALA A O 1
ATOM 737 N N . GLU A 1 97 ? 1.601 -8.038 14.836 1.00 81.25 97 GLU A N 1
ATOM 738 C CA . GLU A 1 97 ? 2.152 -8.490 16.121 1.00 81.25 97 GLU A CA 1
ATOM 739 C C . GLU A 1 97 ? 1.771 -7.552 17.272 1.00 81.25 97 GLU A C 1
ATOM 741 O O . GLU A 1 97 ? 1.336 -8.008 18.327 1.00 81.25 97 GLU A O 1
ATOM 746 N N . ARG A 1 98 ? 1.853 -6.230 17.066 1.00 84.31 98 ARG A N 1
ATOM 747 C CA . ARG A 1 98 ? 1.448 -5.246 18.087 1.00 84.31 98 ARG A CA 1
ATOM 748 C C . ARG A 1 98 ? -0.032 -5.337 18.436 1.00 84.31 98 ARG A C 1
ATOM 750 O O . ARG A 1 98 ? -0.381 -5.238 19.609 1.00 84.31 98 ARG A O 1
ATOM 757 N N . LEU A 1 99 ? -0.895 -5.501 17.435 1.00 82.88 99 LEU A N 1
ATOM 758 C CA . LEU A 1 99 ? -2.335 -5.606 17.664 1.00 82.88 99 LEU A CA 1
ATOM 759 C C . LEU A 1 99 ? -2.709 -6.920 18.348 1.00 82.88 99 LEU A C 1
ATOM 761 O O . LEU A 1 99 ? -3.578 -6.904 19.211 1.00 82.88 99 LEU A O 1
ATOM 765 N N . LEU A 1 100 ? -2.034 -8.025 18.023 1.00 83.81 100 LEU A N 1
ATOM 766 C CA . LEU A 1 100 ? -2.226 -9.301 18.714 1.00 83.81 100 LEU A CA 1
ATOM 767 C C . LEU A 1 100 ? -1.787 -9.220 20.180 1.00 83.81 100 LEU A C 1
ATOM 769 O O . LEU A 1 100 ? -2.541 -9.632 21.057 1.00 83.81 100 LEU A O 1
ATOM 773 N N . SER A 1 101 ? -0.627 -8.619 20.465 1.00 87.50 101 SER A N 1
ATOM 774 C CA . SER A 1 101 ? -0.187 -8.382 21.847 1.00 87.50 101 SER A CA 1
ATOM 775 C C . SER A 1 101 ? -1.180 -7.504 22.613 1.00 87.50 101 SER A C 1
ATOM 777 O O . SER A 1 101 ? -1.547 -7.829 23.739 1.00 87.50 101 SER A O 1
ATOM 779 N N . ARG A 1 102 ? -1.684 -6.430 21.987 1.00 88.56 102 ARG A N 1
ATOM 780 C CA . ARG A 1 102 ? -2.684 -5.549 22.607 1.00 88.56 102 ARG A CA 1
ATOM 781 C C . ARG A 1 102 ? -4.022 -6.251 22.840 1.00 88.56 102 ARG A C 1
ATOM 783 O O . ARG A 1 102 ? -4.655 -6.023 23.865 1.00 88.56 102 ARG A O 1
ATOM 790 N N . HIS A 1 103 ? -4.455 -7.096 21.906 1.00 86.88 103 HIS A N 1
ATOM 791 C CA . HIS A 1 103 ? -5.670 -7.903 22.046 1.00 86.88 103 HIS A CA 1
ATOM 792 C C . HIS A 1 103 ? -5.565 -8.841 23.251 1.00 86.88 103 HIS A C 1
ATOM 794 O O . HIS A 1 103 ? -6.464 -8.848 24.087 1.00 86.88 103 HIS A O 1
ATOM 800 N N . GLN A 1 104 ? -4.427 -9.526 23.402 1.00 88.12 104 GLN A N 1
ATOM 801 C CA . GLN A 1 104 ? -4.168 -10.405 24.540 1.00 88.12 104 GLN A CA 1
ATOM 802 C C . GLN A 1 104 ? -4.201 -9.644 25.877 1.00 88.12 104 GLN A C 1
ATOM 804 O O . GLN A 1 104 ? -4.887 -10.072 26.802 1.00 88.12 104 GLN A O 1
ATOM 809 N N . GLU A 1 105 ? -3.539 -8.484 25.964 1.00 90.12 105 GLU A N 1
ATOM 810 C CA . GLU A 1 105 ? -3.571 -7.628 27.163 1.00 90.12 105 GLU A CA 1
ATOM 811 C C . GLU A 1 105 ? -4.998 -7.211 27.544 1.00 90.12 105 GLU A C 1
ATOM 813 O O . GLU A 1 105 ? -5.376 -7.253 28.715 1.00 90.12 105 GLU A O 1
ATOM 818 N N . LEU A 1 106 ? -5.801 -6.802 26.557 1.00 85.50 106 LEU A N 1
ATOM 819 C CA . LEU A 1 106 ? -7.183 -6.386 26.779 1.00 85.50 106 LEU A CA 1
ATOM 820 C C . LEU A 1 106 ? -8.066 -7.573 27.185 1.00 85.50 106 LEU A C 1
ATOM 822 O O . LEU A 1 106 ? -8.913 -7.416 28.062 1.00 85.50 106 LEU A O 1
ATOM 826 N N . CYS A 1 107 ? -7.851 -8.765 26.618 1.00 87.19 107 CYS A N 1
ATOM 827 C CA . CYS A 1 107 ? -8.508 -9.996 27.061 1.00 87.19 107 CYS A CA 1
ATOM 828 C C . CYS A 1 107 ? -8.202 -10.305 28.532 1.00 87.19 107 CYS A C 1
ATOM 830 O O . CYS A 1 107 ? -9.129 -10.555 29.306 1.00 87.19 107 CYS A O 1
ATOM 832 N N . ASP A 1 108 ? -6.931 -10.231 28.930 1.00 90.44 108 ASP A N 1
ATOM 833 C CA . ASP A 1 108 ? -6.506 -10.472 30.311 1.00 90.44 108 ASP A CA 1
ATOM 834 C C . ASP A 1 108 ? -7.104 -9.420 31.262 1.00 90.44 108 ASP A C 1
ATOM 836 O O . ASP A 1 108 ? -7.588 -9.744 32.351 1.00 90.44 108 ASP A O 1
ATOM 840 N N . GLN A 1 109 ? -7.162 -8.157 30.828 1.00 85.94 109 GLN A N 1
ATOM 841 C CA . GLN A 1 109 ? -7.759 -7.063 31.591 1.00 85.94 109 GLN A CA 1
ATOM 842 C C . GLN A 1 109 ? -9.282 -7.211 31.742 1.00 85.94 109 GLN A C 1
ATOM 844 O O . GLN A 1 109 ? -9.816 -6.964 32.825 1.00 85.94 109 GLN A O 1
ATOM 849 N N . VAL A 1 110 ? -9.993 -7.646 30.695 1.00 87.25 110 VAL A N 1
ATOM 850 C CA . VAL A 1 110 ? -11.430 -7.962 30.774 1.00 87.25 110 VAL A CA 1
ATOM 851 C C . VAL A 1 110 ? -11.665 -9.142 31.710 1.00 87.25 110 VAL A C 1
ATOM 853 O O . VAL A 1 110 ? -12.585 -9.079 32.525 1.00 87.25 110 VAL A O 1
ATOM 856 N N . ALA A 1 111 ? -10.842 -10.192 31.642 1.00 87.62 111 ALA A N 1
ATOM 857 C CA . ALA A 1 111 ? -10.953 -11.349 32.527 1.00 87.62 111 ALA A CA 1
ATOM 858 C C . ALA A 1 111 ? -10.763 -10.954 34.001 1.00 87.62 111 ALA A C 1
ATOM 860 O O . ALA A 1 111 ? -11.564 -11.344 34.852 1.00 87.62 111 ALA A O 1
ATOM 861 N N . TYR A 1 112 ? -9.763 -10.117 34.286 1.00 87.19 112 TYR A N 1
ATOM 862 C CA . TYR A 1 112 ? -9.505 -9.585 35.623 1.00 87.19 112 TYR A CA 1
ATOM 863 C C . TYR A 1 112 ? -10.673 -8.737 36.151 1.00 87.19 112 TYR A C 1
ATOM 865 O O . TYR A 1 112 ? -11.202 -9.004 37.229 1.00 87.19 112 TYR A O 1
ATOM 873 N N . LEU A 1 113 ? -11.133 -7.752 35.373 1.00 84.50 113 LEU A N 1
ATOM 874 C CA . LEU A 1 113 ? -12.217 -6.854 35.794 1.00 84.50 113 LEU A CA 1
ATOM 875 C C . LEU A 1 113 ? -13.569 -7.576 35.907 1.00 84.50 113 LEU A C 1
ATOM 877 O O . LEU A 1 113 ? -14.394 -7.223 36.751 1.00 84.50 113 LEU A O 1
ATOM 881 N N . SER A 1 114 ? -13.787 -8.613 35.092 1.00 83.19 114 SER A N 1
ATOM 882 C CA . SER A 1 114 ? -14.970 -9.475 35.190 1.00 83.19 114 SER A CA 1
ATOM 883 C C . SER A 1 114 ? -14.954 -10.303 36.475 1.00 83.19 114 SER A C 1
ATOM 885 O O . SER A 1 114 ? -16.004 -10.488 37.086 1.00 83.19 114 SER A O 1
ATOM 887 N N . ALA A 1 115 ? -13.777 -10.763 36.915 1.00 83.50 115 ALA A N 1
ATOM 888 C CA . ALA A 1 115 ? -13.614 -11.467 38.186 1.00 83.50 115 ALA A CA 1
ATOM 889 C C . ALA A 1 115 ? -13.805 -10.543 39.404 1.00 83.50 115 ALA A C 1
ATOM 891 O O . ALA A 1 115 ? -14.335 -10.986 40.421 1.00 83.50 115 ALA A O 1
ATOM 892 N N . GLU A 1 116 ? -13.441 -9.259 39.296 1.00 84.56 116 GLU A N 1
ATOM 893 C CA . GLU A 1 116 ? -13.725 -8.242 40.324 1.00 84.56 116 GLU A CA 1
ATOM 894 C C . GLU A 1 116 ? -15.206 -7.810 40.370 1.00 84.56 116 GLU A C 1
ATOM 896 O O . GLU A 1 116 ? -15.629 -7.165 41.328 1.00 84.56 116 GLU A O 1
ATOM 901 N N . GLY A 1 117 ? -16.012 -8.159 39.358 1.00 81.06 117 GLY A N 1
ATOM 902 C CA . GLY A 1 117 ? -17.423 -7.768 39.269 1.00 81.06 117 GLY A CA 1
ATOM 903 C C . GLY A 1 117 ? -17.652 -6.296 38.894 1.00 81.06 117 GLY A C 1
ATOM 904 O O . GLY A 1 117 ? -18.773 -5.796 39.007 1.00 81.06 117 GLY A O 1
ATOM 905 N N . ASP A 1 118 ? -16.619 -5.590 38.425 1.00 78.81 118 ASP A N 1
ATOM 906 C CA . ASP A 1 118 ? -16.687 -4.165 38.096 1.00 78.81 118 ASP A CA 1
ATOM 907 C C . ASP A 1 118 ? -17.087 -3.953 36.624 1.00 78.81 118 ASP A C 1
ATOM 909 O O . ASP A 1 118 ? -16.282 -3.654 35.732 1.00 78.81 118 ASP A O 1
ATOM 913 N N . ALA A 1 119 ? -18.386 -4.113 36.362 1.00 74.50 119 ALA A N 1
ATOM 914 C CA . ALA A 1 119 ? -18.973 -3.949 35.031 1.00 74.50 119 ALA A CA 1
ATOM 915 C C . ALA A 1 119 ? -18.769 -2.532 34.454 1.00 74.50 119 ALA A C 1
ATOM 917 O O . ALA A 1 119 ? -18.695 -2.351 33.234 1.00 74.50 119 ALA A O 1
ATOM 918 N N . THR A 1 120 ? -18.646 -1.520 35.319 1.00 80.06 120 THR A N 1
ATOM 919 C CA . THR A 1 120 ? -18.403 -0.129 34.923 1.00 80.06 120 THR A CA 1
ATOM 920 C C . THR A 1 120 ? -17.021 0.073 34.315 1.00 80.06 120 THR A C 1
ATOM 922 O O . THR A 1 120 ? -16.893 0.806 33.332 1.00 80.06 120 THR A O 1
ATOM 925 N N . ARG A 1 121 ? -16.001 -0.617 34.832 1.00 80.38 121 ARG A N 1
ATOM 926 C CA . ARG A 1 121 ? -14.634 -0.572 34.292 1.00 80.38 121 ARG A CA 1
ATOM 927 C C . ARG A 1 121 ? -14.422 -1.531 33.123 1.00 80.38 121 ARG A C 1
ATOM 929 O O . ARG A 1 121 ? -13.568 -1.258 32.286 1.00 80.38 121 ARG A O 1
ATOM 936 N N . CYS A 1 122 ? -15.224 -2.591 33.004 1.00 77.69 122 CYS A N 1
ATOM 937 C CA . CYS A 1 122 ? -15.171 -3.512 31.862 1.00 77.69 122 CYS A CA 1
ATOM 938 C C . CYS A 1 122 ? -15.593 -2.851 30.541 1.00 77.69 122 CYS A C 1
ATOM 940 O O . CYS A 1 122 ? -14.994 -3.098 29.498 1.00 77.69 122 CYS A O 1
ATOM 942 N N . ARG A 1 123 ? -16.627 -2.000 30.564 1.00 82.12 123 ARG A N 1
ATOM 943 C CA . ARG A 1 123 ? -17.232 -1.420 29.353 1.00 82.12 123 ARG A CA 1
ATOM 944 C C . ARG A 1 123 ? -16.248 -0.688 28.416 1.00 82.12 123 ARG A C 1
ATOM 946 O O . ARG A 1 123 ? -16.291 -0.973 27.217 1.00 82.12 123 ARG A O 1
ATOM 953 N N . PRO A 1 124 ? -15.376 0.227 28.887 1.00 85.75 124 PRO A N 1
ATOM 954 C CA . PRO A 1 124 ? -14.396 0.870 28.009 1.00 85.75 124 PRO A CA 1
ATOM 955 C C . PRO A 1 124 ? -13.370 -0.124 27.447 1.00 85.75 124 PRO A C 1
ATOM 957 O O . PRO A 1 124 ? -13.059 -0.051 26.264 1.00 85.75 124 PRO A O 1
ATOM 960 N N . VAL A 1 125 ? -12.924 -1.101 28.246 1.00 83.69 125 VAL A N 1
ATOM 961 C CA . VAL A 1 125 ? -11.937 -2.114 27.824 1.00 83.69 125 VAL A CA 1
ATOM 962 C C . VAL A 1 125 ? -12.511 -3.030 26.738 1.00 83.69 125 VAL A C 1
ATOM 964 O O . VAL A 1 125 ? -11.851 -3.303 25.744 1.00 83.69 125 VAL A O 1
ATOM 967 N N . VAL A 1 126 ? -13.778 -3.439 26.866 1.00 83.88 126 VAL A N 1
ATOM 968 C CA . VAL A 1 126 ? -14.484 -4.214 25.828 1.00 83.88 126 VAL A CA 1
ATOM 969 C C . VAL A 1 126 ? -14.672 -3.399 24.544 1.00 83.88 126 VAL A C 1
ATOM 971 O O . VAL A 1 126 ? -14.611 -3.951 23.449 1.00 83.88 126 VAL A O 1
ATOM 974 N N . THR A 1 127 ? -14.883 -2.085 24.656 1.00 87.62 127 THR A N 1
ATOM 975 C CA . THR A 1 127 ? -14.997 -1.209 23.478 1.00 87.62 127 THR A CA 1
ATOM 976 C C . THR A 1 127 ? -13.664 -1.133 22.734 1.00 87.62 127 THR A C 1
ATOM 978 O O . THR A 1 127 ? -13.632 -1.325 21.522 1.00 87.62 127 THR A O 1
ATOM 981 N N . GLU A 1 128 ? -12.564 -0.950 23.465 1.00 85.56 128 GLU A N 1
ATOM 982 C CA . GLU A 1 128 ? -11.213 -0.945 22.897 1.00 85.56 128 GLU A CA 1
ATOM 983 C C . GLU A 1 128 ? -10.850 -2.306 22.276 1.00 85.56 128 GLU A C 1
ATOM 985 O O . GLU A 1 128 ? -10.281 -2.361 21.188 1.00 85.56 128 GLU A O 1
ATOM 990 N N . LEU A 1 129 ? -11.251 -3.417 22.904 1.00 82.31 129 LEU A N 1
ATOM 991 C CA . LEU A 1 129 ? -11.066 -4.762 22.352 1.00 82.31 129 LEU A CA 1
ATOM 992 C C . LEU A 1 129 ? -11.752 -4.909 20.982 1.00 82.31 129 LEU A C 1
ATOM 994 O O . LEU A 1 129 ? -11.143 -5.411 20.041 1.00 82.31 129 LEU A O 1
ATOM 998 N N . LEU A 1 130 ? -12.990 -4.425 20.839 1.00 86.25 130 LEU A N 1
ATOM 999 C CA . LEU A 1 130 ? -13.720 -4.456 19.565 1.00 86.25 130 LEU A CA 1
ATOM 1000 C C . LEU A 1 130 ? -13.052 -3.588 18.483 1.00 86.25 130 LEU A C 1
ATOM 1002 O O . LEU A 1 130 ? -13.044 -3.957 17.305 1.00 86.25 130 LEU A O 1
ATOM 1006 N N . GLU A 1 131 ? -12.466 -2.450 18.858 1.00 87.75 131 GLU A N 1
ATOM 1007 C CA . GLU A 1 131 ? -11.679 -1.606 17.947 1.00 87.75 131 GLU A CA 1
ATOM 1008 C C . GLU A 1 131 ? -10.398 -2.317 17.480 1.00 87.75 131 GLU A C 1
ATOM 1010 O O . GLU A 1 131 ? -10.063 -2.302 16.294 1.00 87.75 131 GLU A O 1
ATOM 1015 N N . VAL A 1 132 ? -9.712 -3.019 18.381 1.00 79.44 132 VAL A N 1
ATOM 1016 C CA . VAL A 1 132 ? -8.526 -3.814 18.035 1.00 79.44 132 VAL A CA 1
ATOM 1017 C C . VAL A 1 132 ? -8.898 -5.002 17.141 1.00 79.44 132 VAL A C 1
ATOM 1019 O O . VAL A 1 132 ? -8.234 -5.243 16.133 1.00 79.44 132 VAL A O 1
ATOM 1022 N N . GLU A 1 133 ? -9.989 -5.713 17.430 1.00 83.06 133 GLU A N 1
ATOM 1023 C CA . GLU A 1 133 ? -10.470 -6.825 16.597 1.00 83.06 133 GLU A CA 1
ATOM 1024 C C . GLU A 1 133 ? -10.884 -6.377 15.193 1.00 83.06 133 GLU A C 1
ATOM 1026 O O . GLU A 1 133 ? -10.637 -7.081 14.207 1.00 83.06 133 GLU A O 1
ATOM 1031 N N . THR A 1 134 ? -11.505 -5.202 15.078 1.00 84.69 134 THR A N 1
ATOM 1032 C CA . THR A 1 134 ? -11.832 -4.618 13.772 1.00 84.69 134 THR A CA 1
ATOM 1033 C C . THR A 1 134 ? -10.571 -4.219 13.012 1.00 84.69 134 THR A C 1
ATOM 1035 O O . THR A 1 134 ? -10.461 -4.565 11.837 1.00 84.69 134 THR A O 1
ATOM 1038 N N . ALA A 1 135 ? -9.574 -3.630 13.677 1.00 77.50 135 ALA A N 1
ATOM 1039 C CA . ALA A 1 135 ? -8.283 -3.320 13.066 1.00 77.50 135 ALA A CA 1
ATOM 1040 C C . ALA A 1 135 ? -7.534 -4.577 12.574 1.00 77.50 135 ALA A C 1
ATOM 1042 O O . ALA A 1 135 ? -7.011 -4.581 11.459 1.00 77.50 135 ALA A O 1
ATOM 1043 N N . ILE A 1 136 ? -7.527 -5.667 13.354 1.00 79.69 136 ILE A N 1
ATOM 1044 C CA . ILE A 1 136 ? -6.947 -6.963 12.947 1.00 79.69 136 ILE A CA 1
ATOM 1045 C C . ILE A 1 136 ? -7.686 -7.522 11.723 1.00 79.69 136 ILE A C 1
ATOM 1047 O O . ILE A 1 136 ? -7.064 -7.975 10.760 1.00 79.69 136 ILE A O 1
ATOM 1051 N N . ARG A 1 137 ? -9.023 -7.465 11.730 1.00 79.69 137 ARG A N 1
ATOM 1052 C CA . ARG A 1 137 ? -9.850 -7.931 10.609 1.00 79.69 137 ARG A CA 1
ATOM 1053 C C . ARG A 1 137 ? -9.597 -7.124 9.337 1.00 79.69 137 ARG A C 1
ATOM 1055 O O . ARG A 1 137 ? -9.564 -7.709 8.256 1.00 79.69 137 ARG A O 1
ATOM 1062 N N . ASP A 1 138 ? -9.421 -5.814 9.456 1.00 78.38 138 ASP A N 1
ATOM 1063 C CA . ASP A 1 138 ? -9.172 -4.927 8.320 1.00 78.38 138 ASP A CA 1
ATOM 1064 C C . ASP A 1 138 ? -7.750 -5.072 7.764 1.00 78.38 138 ASP A C 1
ATOM 1066 O O . ASP A 1 138 ? -7.572 -4.977 6.551 1.00 78.38 138 ASP A O 1
ATOM 1070 N N . LEU A 1 139 ? -6.761 -5.414 8.599 1.00 72.81 139 LEU A N 1
ATOM 1071 C CA . LEU A 1 139 ? -5.418 -5.807 8.144 1.00 72.81 139 LEU A CA 1
ATOM 1072 C C . LEU A 1 139 ? -5.424 -7.103 7.320 1.00 72.81 139 LEU A C 1
ATOM 1074 O O . LEU A 1 139 ? -4.629 -7.244 6.394 1.00 72.81 139 LEU A O 1
ATOM 1078 N N . GLY A 1 140 ? -6.324 -8.039 7.637 1.00 63.88 140 GLY A N 1
ATOM 1079 C CA . GLY A 1 140 ? -6.484 -9.302 6.909 1.00 63.88 140 GLY A CA 1
ATOM 1080 C C . GLY A 1 140 ? -7.357 -9.216 5.652 1.00 63.88 140 GLY A C 1
ATOM 1081 O O . GLY A 1 140 ? -7.429 -10.183 4.890 1.00 63.88 140 GLY A O 1
ATOM 1082 N N . ARG A 1 141 ? -8.044 -8.090 5.410 1.00 52.34 141 ARG A N 1
ATOM 1083 C CA . ARG A 1 141 ? -8.871 -7.923 4.210 1.00 52.34 141 ARG A CA 1
ATOM 1084 C C . ARG A 1 141 ? -7.995 -7.517 3.024 1.00 52.34 141 ARG A C 1
ATOM 1086 O O . ARG A 1 141 ? -7.319 -6.492 3.097 1.00 52.34 141 ARG A O 1
ATOM 1093 N N . PRO A 1 142 ? -8.051 -8.236 1.886 1.00 43.09 142 PRO A N 1
ATOM 1094 C CA . PRO A 1 142 ? -7.525 -7.685 0.649 1.00 43.09 142 PRO A CA 1
ATOM 1095 C C . PRO A 1 142 ? -8.292 -6.393 0.369 1.00 43.09 142 PRO A C 1
ATOM 1097 O O . PRO A 1 142 ? -9.524 -6.401 0.317 1.00 43.09 142 PRO A O 1
ATOM 1100 N N . VAL A 1 143 ? -7.571 -5.277 0.244 1.00 39.62 143 VAL A N 1
ATOM 1101 C CA . VAL A 1 143 ? -8.159 -3.975 -0.080 1.00 39.62 143 VAL A CA 1
ATOM 1102 C C . VAL A 1 143 ? -9.019 -4.165 -1.332 1.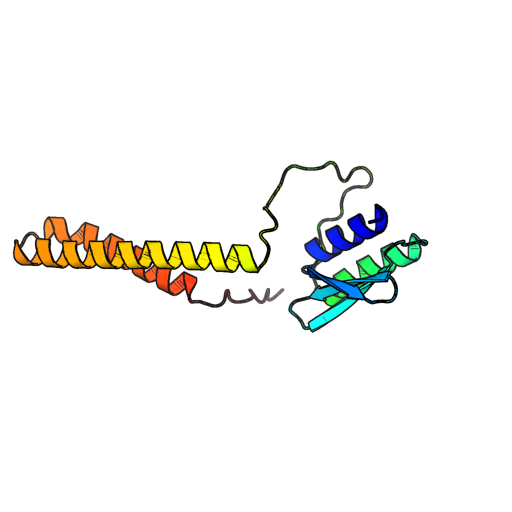00 39.62 143 VAL A C 1
ATOM 1104 O O . VAL A 1 143 ? -8.469 -4.509 -2.382 1.00 39.62 143 VAL A O 1
ATOM 1107 N N . PRO A 1 144 ? -10.355 -4.000 -1.264 1.00 36.38 144 PRO A N 1
ATOM 1108 C CA . PRO A 1 144 ? -11.171 -4.133 -2.452 1.00 36.38 144 PRO A CA 1
ATOM 1109 C C . PRO A 1 144 ? -10.725 -3.037 -3.412 1.00 36.38 144 PRO A C 1
ATOM 1111 O O . PRO A 1 144 ? -10.791 -1.848 -3.087 1.00 36.38 144 PRO A O 1
ATOM 1114 N N . LEU A 1 145 ? -10.249 -3.444 -4.591 1.00 37.06 145 LEU A N 1
ATOM 1115 C CA . LEU A 1 145 ? -10.074 -2.551 -5.725 1.00 37.06 145 LEU A CA 1
ATOM 1116 C C . LEU A 1 145 ? -11.424 -1.862 -5.925 1.00 37.06 145 LEU A C 1
ATOM 1118 O O . LEU A 1 145 ? -12.373 -2.484 -6.401 1.00 37.06 145 LEU A O 1
ATOM 1122 N N . ARG A 1 146 ? -11.547 -0.606 -5.478 1.00 33.78 146 ARG A N 1
ATOM 1123 C CA . ARG A 1 146 ? -12.731 0.223 -5.706 1.00 33.78 146 ARG A CA 1
ATOM 1124 C C . ARG A 1 146 ? -12.945 0.268 -7.215 1.00 33.78 146 ARG A C 1
ATOM 1126 O O . ARG A 1 146 ? -12.295 1.034 -7.921 1.00 33.78 146 ARG A O 1
ATOM 1133 N N . THR A 1 147 ? -13.857 -0.561 -7.709 1.00 40.25 147 THR A N 1
ATOM 1134 C CA . THR A 1 147 ? -14.416 -0.443 -9.047 1.00 40.25 147 THR A CA 1
ATOM 1135 C C . THR A 1 147 ? -15.187 0.868 -9.064 1.00 40.25 147 THR A C 1
ATOM 1137 O O . THR A 1 147 ? -16.317 0.942 -8.579 1.00 40.25 147 THR A O 1
ATOM 1140 N N . PHE A 1 148 ? -14.554 1.931 -9.555 1.00 35.16 148 PHE A N 1
ATOM 1141 C CA . PHE A 1 148 ? -15.248 3.166 -9.882 1.00 35.16 148 PHE A CA 1
ATOM 1142 C C . PHE A 1 148 ? -16.235 2.855 -11.013 1.00 35.16 148 PHE A C 1
ATOM 1144 O O . PHE A 1 148 ? -15.864 2.783 -12.180 1.00 35.16 148 PHE A O 1
ATOM 1151 N N . ARG A 1 149 ? -17.503 2.624 -10.653 1.00 36.22 149 ARG A N 1
ATOM 1152 C CA . ARG A 1 149 ? -18.629 2.745 -11.581 1.00 36.22 149 ARG A CA 1
ATOM 1153 C C . ARG A 1 149 ? -18.797 4.229 -11.891 1.00 36.22 149 ARG A C 1
ATOM 1155 O O . ARG A 1 149 ? -19.183 4.999 -11.016 1.00 36.22 149 ARG A O 1
ATOM 1162 N N . THR A 1 150 ? -18.483 4.617 -13.117 1.00 51.78 150 THR A N 1
ATOM 1163 C CA . THR A 1 150 ? -18.860 5.911 -13.688 1.00 51.78 150 THR A CA 1
ATOM 1164 C C . THR A 1 150 ? -20.301 5.826 -14.196 1.00 51.78 150 THR A C 1
ATOM 1166 O O . THR A 1 150 ? -20.581 4.985 -15.051 1.00 51.78 150 THR A O 1
ATOM 1169 N N . ASN A 1 151 ? -21.185 6.670 -13.655 1.00 39.84 151 ASN A N 1
ATOM 1170 C CA . ASN A 1 151 ? -22.359 7.181 -14.374 1.00 39.84 151 ASN A CA 1
ATOM 1171 C C . ASN A 1 151 ? -21.947 8.436 -15.144 1.00 39.84 151 ASN A C 1
ATOM 1173 O O . ASN A 1 151 ? -21.059 9.152 -14.624 1.00 39.84 151 ASN A O 1
#

Secondary structure (DSSP, 8-state):
--HHHHHHHHHHHHTT-EEEEEETTTEEEEE-TTS-EEEEESS---HHHHHHHHHHHHHHH------PPSS-------------HHHHHHHHHHHHHHHHHHHHHHHHHHHHHHHHT-HHHHHHHHHHHHHHHHHHHHHTS----------

Sequence (151 aa):
MDKRARELIDYGALCGFEMTGTDGAGHYRLEHPNGATLSVACTPGDYRGDRNNMALMRKLSGVTPPRARSGKYRRGTRQERFVPAAERVDSVSAQAERLLSRHQELCDQVAYLSAEGDATRCRPVVTELLEVETAIRDLGRPVPLRTFRTN

Foldseek 3Di:
DDPLLVVLQVLLVLLQWDFPQADPVQWTWTAHPVGDIDTHHNDDDDPVVSVVSSVVSCVVSVDDGDDDDPDDPPVPPDPPPPQPPVNVVVVLVVVLVVLVVLLVVLVVVLVVCVVVVPPVVNVVSVVVNVVSVVVNVVSPDDDPPPPPDDD